Protein AF-G3B4Q5-F1 (afdb_monomer)

Solvent-accessible surface area (backbone atoms only — not comparable to full-atom values): 10500 Å² total; per-residue (Å²): 109,55,42,93,91,42,66,93,44,65,48,51,64,52,52,51,51,53,50,52,51,54,51,50,54,57,50,58,53,47,51,73,43,85,40,68,87,47,51,62,86,84,46,86,85,44,75,49,41,82,87,52,51,73,60,53,33,67,70,74,42,79,82,72,68,82,88,61,92,72,93,81,75,73,54,68,72,56,51,54,51,51,57,52,52,50,53,54,50,54,52,49,53,48,49,56,48,55,64,52,58,74,62,77,80,93,74,86,92,80,76,87,78,85,76,76,70,77,64,73,72,72,47,74,67,52,49,52,49,51,52,52,50,46,52,69,71,60,62,72,87,74,83,79,79,79,71,84,71,92,71,88,80,91,87,73,83,83,82,130

Sequence (160 aa):
MPSRNSINKPKDKMLRNSHASSIGKKRASRTRESTRSATSRYNEDALPRPSDSRSIAVYTGNVSNPTHLTTNTLSNKKAKKLARNQKYVEKRLQKDLDDQMQTDEPKPINSLIKLKTKVKGENSTEKIRKALWGVVNGNDLSMFKVSPQANGTTVGVQSF

Radius of gyration: 35.98 Å; Cα contacts (8 Å, |Δi|>4): 51; chains: 1; bounding box: 87×38×104 Å

Foldseek 3Di:
DQDPVGNVDPVVVVVVVVVVVVVVVVVVVVLVDLDQVNDDQPDPPRQVHPPDDLQVSCQPPDPPDPPDDDPRDHDPVNNVVVVVVVVVVVVVVVVVVVVVVVPDDDDDPPDDDPPPPPPVPQDPVNVVVVVVVCVVVVPPDDDDPPPPPPDDDDDDDDDD

Mean predicted aligned error: 17.82 Å

InterPro domains:
  IPR022784 Ribosome biogenesis protein Alb1 [PF09135] (1-99)

Structure (mmCIF, N/CA/C/O backbone):
data_AF-G3B4Q5-F1
#
_entry.id   AF-G3B4Q5-F1
#
loop_
_atom_site.group_PDB
_atom_site.id
_atom_site.type_symbol
_atom_site.label_atom_id
_atom_site.label_alt_id
_atom_site.label_comp_id
_atom_site.label_asym_id
_atom_site.label_entity_id
_atom_site.label_seq_id
_atom_site.pdbx_PDB_ins_code
_atom_site.Cartn_x
_atom_site.Cartn_y
_atom_site.Cartn_z
_atom_site.occupancy
_atom_site.B_iso_or_equiv
_atom_site.auth_seq_id
_atom_site.auth_comp_id
_atom_site.auth_asym_id
_atom_site.auth_atom_id
_atom_site.pdbx_PDB_model_num
ATOM 1 N N . MET A 1 1 ? 33.077 12.579 -23.436 1.00 69.19 1 MET A N 1
ATOM 2 C CA . MET A 1 1 ? 33.903 12.647 -24.656 1.00 69.19 1 MET A CA 1
ATOM 3 C C . MET A 1 1 ? 34.700 11.349 -24.774 1.00 69.19 1 MET A C 1
ATOM 5 O O . MET A 1 1 ? 34.768 10.618 -23.784 1.00 69.19 1 MET A O 1
ATOM 9 N N . PRO A 1 2 ? 35.282 11.011 -25.938 1.00 75.69 2 PRO A N 1
ATOM 10 C CA . PRO A 1 2 ? 36.272 9.937 -26.017 1.00 75.69 2 PRO A CA 1
ATOM 11 C C . PRO A 1 2 ? 37.387 10.170 -24.988 1.00 75.69 2 PRO A C 1
ATOM 13 O O . PRO A 1 2 ? 37.727 11.314 -24.685 1.00 75.69 2 PRO A O 1
ATOM 16 N N . SER A 1 3 ? 37.905 9.105 -24.381 1.00 84.56 3 SER A N 1
ATOM 17 C CA . SER A 1 3 ? 38.979 9.249 -23.395 1.00 84.56 3 SER A CA 1
ATOM 18 C C . SER A 1 3 ? 40.296 9.590 -24.089 1.00 84.56 3 SER A C 1
ATOM 20 O O . SER A 1 3 ? 40.560 9.122 -25.195 1.00 84.56 3 SER A O 1
ATOM 22 N N . ARG A 1 4 ? 41.1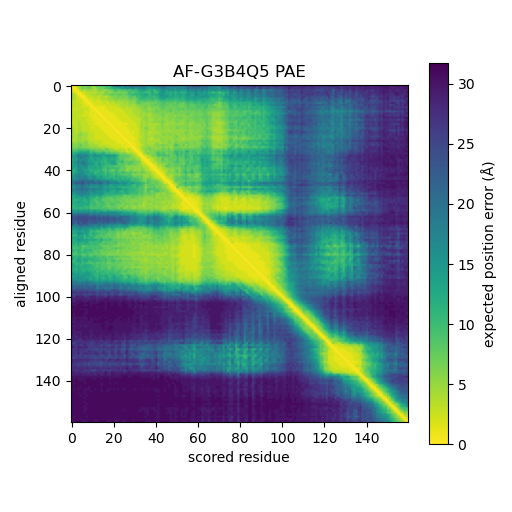58 10.348 -23.398 1.00 87.12 4 ARG A N 1
ATOM 23 C CA . ARG A 1 4 ? 42.473 10.768 -23.912 1.00 87.12 4 ARG A CA 1
ATOM 24 C C . ARG A 1 4 ? 43.348 9.592 -24.367 1.00 87.12 4 ARG A C 1
ATOM 26 O O . ARG A 1 4 ? 44.044 9.703 -25.362 1.00 87.12 4 ARG A O 1
ATOM 33 N N . ASN A 1 5 ? 43.265 8.461 -23.661 1.00 90.88 5 ASN A N 1
ATOM 34 C CA . ASN A 1 5 ? 44.091 7.277 -23.923 1.00 90.88 5 ASN A CA 1
ATOM 35 C C . ASN A 1 5 ? 43.479 6.313 -24.959 1.00 90.88 5 ASN A C 1
ATOM 37 O O . ASN A 1 5 ? 44.151 5.391 -25.402 1.00 90.88 5 ASN A O 1
ATOM 41 N N . SER A 1 6 ? 42.203 6.474 -25.325 1.00 86.12 6 SER A N 1
ATOM 42 C CA . SER A 1 6 ? 41.545 5.607 -26.311 1.00 86.12 6 SER A CA 1
ATOM 43 C C . SER A 1 6 ? 40.505 6.400 -27.100 1.00 86.12 6 SER A C 1
ATOM 45 O O . SER A 1 6 ? 39.298 6.269 -26.886 1.00 86.12 6 SER A O 1
ATOM 47 N N . ILE A 1 7 ? 41.004 7.237 -28.008 1.00 86.31 7 ILE A N 1
ATOM 48 C CA . ILE A 1 7 ? 40.218 8.192 -28.802 1.00 86.31 7 ILE A CA 1
ATOM 49 C C . ILE A 1 7 ? 39.244 7.467 -29.749 1.00 86.31 7 ILE A C 1
ATOM 51 O O . ILE A 1 7 ? 38.110 7.907 -29.922 1.00 86.31 7 ILE A O 1
ATOM 55 N N . ASN A 1 8 ? 39.632 6.295 -30.262 1.00 89.50 8 ASN A N 1
ATOM 56 C CA . ASN A 1 8 ? 38.805 5.489 -31.170 1.00 89.50 8 ASN A CA 1
ATOM 57 C C . ASN A 1 8 ? 37.711 4.674 -30.451 1.00 89.50 8 ASN A C 1
ATOM 59 O O . ASN A 1 8 ? 36.899 4.022 -31.107 1.00 89.50 8 ASN A O 1
ATOM 63 N N . LYS A 1 9 ? 37.657 4.692 -29.107 1.00 88.56 9 LYS A N 1
ATOM 64 C CA . LYS A 1 9 ? 36.642 3.970 -28.325 1.00 88.56 9 LYS A CA 1
ATOM 65 C C . LYS A 1 9 ? 35.575 4.937 -27.788 1.00 88.56 9 LYS A C 1
ATOM 67 O O . LYS A 1 9 ? 35.888 5.810 -26.973 1.00 88.56 9 LYS A O 1
ATOM 72 N N . PRO A 1 10 ? 34.288 4.769 -28.147 1.00 89.94 10 PRO A N 1
ATOM 73 C CA . PRO A 1 10 ? 33.230 5.692 -27.742 1.00 89.94 10 PRO A CA 1
ATOM 74 C C . PRO A 1 10 ? 32.785 5.466 -26.283 1.00 89.94 10 PRO A C 1
ATOM 76 O O . PRO A 1 10 ? 31.752 4.853 -26.015 1.00 89.94 10 PRO A O 1
ATOM 79 N N . LYS A 1 11 ? 33.548 6.003 -25.323 1.00 90.06 11 LYS A N 1
ATOM 80 C CA . LYS A 1 11 ? 33.319 5.838 -23.873 1.00 90.06 11 LYS A CA 1
ATOM 81 C C . LYS A 1 11 ? 31.909 6.249 -23.428 1.00 90.06 11 LYS A C 1
ATOM 83 O O . LYS A 1 11 ? 31.179 5.431 -22.875 1.00 90.06 11 LYS A O 1
ATOM 88 N N . ASP A 1 12 ? 31.499 7.488 -23.691 1.00 91.19 12 ASP A N 1
ATOM 89 C CA . ASP A 1 12 ? 30.221 8.013 -23.183 1.00 91.19 12 ASP A CA 1
ATOM 90 C C . ASP A 1 12 ? 29.002 7.291 -23.751 1.00 91.19 12 ASP A C 1
ATOM 92 O O . ASP A 1 12 ? 28.054 7.024 -23.016 1.00 91.19 12 ASP A O 1
ATOM 96 N N . LYS A 1 13 ? 29.015 6.963 -25.050 1.00 91.88 13 LYS A N 1
ATOM 97 C CA . LYS A 1 13 ? 27.901 6.248 -25.688 1.00 91.88 13 LYS A CA 1
ATOM 98 C C . LYS A 1 13 ? 27.737 4.859 -25.071 1.00 91.88 13 LYS A C 1
ATOM 100 O O . LYS A 1 13 ? 26.622 4.477 -24.728 1.00 91.88 13 LYS A O 1
ATOM 105 N N . MET A 1 14 ? 28.844 4.146 -24.851 1.00 92.88 14 MET A N 1
ATOM 106 C CA . MET A 1 14 ? 28.829 2.838 -24.191 1.00 92.88 14 MET A CA 1
ATOM 107 C C . MET A 1 14 ? 28.327 2.924 -22.745 1.00 92.88 14 MET A C 1
ATOM 109 O O . MET A 1 14 ? 27.476 2.131 -22.344 1.00 92.88 14 MET A O 1
ATOM 113 N N . LEU A 1 15 ? 28.804 3.904 -21.970 1.00 94.44 15 LEU A N 1
ATOM 114 C CA . LEU A 1 15 ? 28.378 4.092 -20.581 1.00 94.44 15 LEU A CA 1
ATOM 115 C C . LEU A 1 15 ? 26.895 4.455 -20.483 1.00 94.44 15 LEU A C 1
ATOM 117 O O . LEU A 1 15 ? 26.172 3.861 -19.686 1.00 94.44 15 LEU A O 1
ATOM 121 N N . ARG A 1 16 ? 26.419 5.377 -21.326 1.00 95.00 16 ARG A N 1
ATOM 122 C CA . ARG A 1 16 ? 25.002 5.761 -21.379 1.00 95.00 16 ARG A CA 1
ATOM 123 C C . ARG A 1 16 ? 24.118 4.584 -21.774 1.00 95.00 16 ARG A C 1
ATOM 125 O O . ARG A 1 16 ? 23.093 4.376 -21.133 1.00 95.00 16 ARG A O 1
ATOM 132 N N . ASN A 1 17 ? 24.529 3.789 -22.762 1.00 96.31 17 ASN A N 1
ATOM 133 C CA . ASN A 1 17 ? 23.782 2.604 -23.178 1.00 96.31 17 ASN A CA 1
ATOM 134 C C . ASN A 1 17 ? 23.704 1.548 -22.061 1.00 96.31 17 ASN A C 1
ATOM 136 O O . ASN A 1 17 ? 22.629 1.029 -21.760 1.00 96.31 17 ASN A O 1
ATOM 140 N N . SER A 1 18 ? 24.828 1.271 -21.394 1.00 96.75 18 SER A N 1
ATOM 141 C CA . SER A 1 18 ? 24.878 0.345 -20.255 1.00 96.75 18 SER A CA 1
ATOM 142 C C . SER A 1 18 ? 23.993 0.821 -19.098 1.00 96.75 18 SER A C 1
ATOM 144 O O . SER A 1 18 ? 23.183 0.060 -18.562 1.00 96.75 18 SER A O 1
ATOM 146 N N . HIS A 1 19 ? 24.068 2.111 -18.762 1.00 97.56 19 HIS A N 1
ATOM 147 C CA . HIS A 1 19 ? 23.251 2.715 -17.715 1.00 97.56 19 HIS A CA 1
ATOM 148 C C . HIS A 1 19 ? 21.753 2.666 -18.048 1.00 97.56 19 HIS A C 1
ATOM 150 O O . HIS A 1 19 ? 20.949 2.239 -17.217 1.00 97.56 19 HIS A O 1
ATOM 156 N N . ALA A 1 20 ? 21.374 3.026 -19.277 1.00 97.50 20 ALA A N 1
ATOM 157 C CA . ALA A 1 20 ? 19.995 2.945 -19.751 1.00 97.50 20 ALA A CA 1
ATOM 158 C C . ALA A 1 20 ? 19.464 1.504 -19.706 1.00 97.50 20 ALA A C 1
ATOM 160 O O . ALA A 1 20 ? 18.368 1.271 -19.198 1.00 97.50 20 ALA A O 1
ATOM 161 N N . SER A 1 21 ? 20.270 0.531 -20.139 1.00 97.12 21 SER A N 1
ATOM 162 C CA . SER A 1 21 ? 19.927 -0.895 -20.095 1.00 97.12 21 SER A CA 1
ATOM 163 C C . SER A 1 21 ? 19.733 -1.400 -18.662 1.00 97.12 21 SER A C 1
ATOM 165 O O . SER A 1 21 ? 18.767 -2.107 -18.374 1.00 97.12 21 SER A O 1
ATOM 167 N N . SER A 1 22 ? 20.613 -1.009 -17.734 1.00 97.12 22 SER A N 1
ATOM 168 C CA . SER A 1 22 ? 20.503 -1.357 -16.311 1.00 97.12 22 SER A CA 1
ATOM 169 C C . SER A 1 22 ? 19.229 -0.784 -15.683 1.00 97.12 22 SER A C 1
ATOM 171 O O . SER A 1 22 ? 18.487 -1.500 -15.008 1.00 97.12 22 SER A O 1
ATOM 173 N N . ILE A 1 23 ? 18.914 0.485 -15.958 1.00 95.19 23 ILE A N 1
ATOM 174 C CA . ILE A 1 23 ? 17.672 1.114 -15.494 1.00 95.19 23 ILE A CA 1
ATOM 175 C C . ILE A 1 23 ? 16.446 0.436 -16.113 1.00 95.19 23 ILE A C 1
ATOM 177 O O . ILE A 1 23 ? 15.478 0.185 -15.398 1.00 95.19 23 ILE A O 1
ATOM 181 N N . GLY A 1 24 ? 16.484 0.108 -17.406 1.00 94.31 24 GLY A N 1
ATOM 182 C CA . GLY A 1 24 ? 15.408 -0.603 -18.097 1.00 94.31 24 GLY A CA 1
ATOM 183 C C . GLY A 1 24 ? 15.084 -1.941 -17.434 1.00 94.31 24 GLY A C 1
ATOM 184 O O . GLY A 1 24 ? 13.928 -2.192 -17.097 1.00 94.31 24 GLY A O 1
ATOM 185 N N . LYS A 1 25 ? 16.107 -2.748 -17.125 1.00 93.88 25 LYS A N 1
ATOM 186 C CA . LYS A 1 25 ? 15.946 -4.020 -16.398 1.00 93.88 25 LYS A CA 1
ATOM 187 C C . LYS A 1 25 ? 15.335 -3.822 -15.007 1.00 93.88 25 LYS A C 1
ATOM 189 O O . LYS A 1 25 ? 14.410 -4.541 -14.648 1.00 93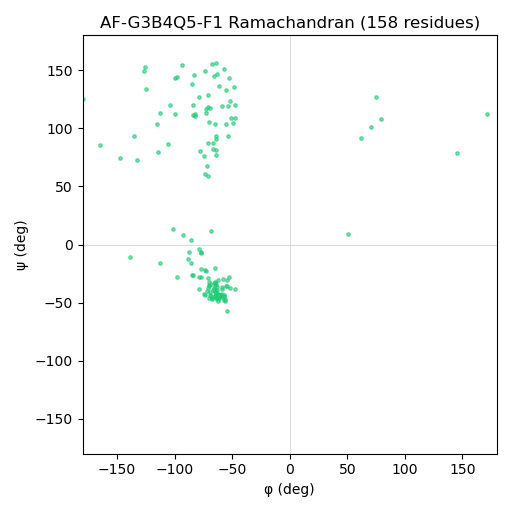.88 25 LYS A O 1
ATOM 194 N N . LYS A 1 26 ? 15.788 -2.811 -14.253 1.00 90.94 26 LYS A N 1
ATOM 195 C CA . LYS A 1 26 ? 15.225 -2.471 -12.929 1.00 90.94 26 LYS A CA 1
ATOM 196 C C . LYS A 1 26 ? 13.771 -1.994 -13.000 1.00 90.94 26 LYS A C 1
ATOM 198 O O . LYS A 1 26 ? 13.013 -2.209 -12.060 1.00 90.94 26 LYS A O 1
ATOM 203 N N . ARG A 1 27 ? 13.371 -1.306 -14.074 1.00 87.75 27 ARG A N 1
ATOM 204 C CA . ARG A 1 27 ? 11.967 -0.918 -14.292 1.00 87.75 27 ARG A CA 1
ATOM 205 C C . ARG A 1 27 ? 11.114 -2.141 -14.614 1.00 87.75 27 ARG A C 1
ATOM 207 O O . ARG A 1 27 ? 10.079 -2.315 -13.988 1.00 87.75 27 ARG A O 1
ATOM 214 N N . ALA A 1 28 ? 11.590 -3.009 -15.505 1.00 88.38 28 ALA A N 1
ATOM 215 C CA . ALA A 1 28 ? 10.891 -4.233 -15.887 1.00 88.38 28 ALA A CA 1
ATOM 216 C C . ALA A 1 28 ? 10.735 -5.236 -14.726 1.00 88.38 28 ALA A C 1
ATOM 218 O O . ALA A 1 28 ? 9.728 -5.935 -14.647 1.00 88.38 28 ALA A O 1
ATOM 219 N N . SER A 1 29 ? 11.701 -5.317 -13.804 1.00 86.56 29 SER A N 1
ATOM 220 C CA . SER A 1 29 ? 11.547 -6.137 -12.594 1.00 86.56 29 SER A CA 1
ATOM 221 C C . SER A 1 29 ? 10.502 -5.545 -11.647 1.00 86.56 29 SER A C 1
ATOM 223 O O . SER A 1 29 ? 9.629 -6.263 -11.174 1.00 86.56 29 SER A O 1
ATOM 225 N N . ARG A 1 30 ? 10.519 -4.221 -11.445 1.00 81.06 30 ARG A N 1
ATOM 226 C CA . ARG A 1 30 ? 9.537 -3.517 -10.606 1.00 81.06 30 ARG A CA 1
ATOM 227 C C . ARG A 1 30 ? 8.107 -3.623 -11.114 1.00 81.06 30 ARG A C 1
ATOM 229 O O . ARG A 1 30 ? 7.204 -3.600 -10.296 1.00 81.06 30 ARG A O 1
ATOM 236 N N . THR A 1 31 ? 7.894 -3.727 -12.424 1.00 77.38 31 THR A N 1
ATOM 237 C CA . THR A 1 31 ? 6.551 -3.936 -12.991 1.00 77.38 31 THR A CA 1
ATOM 238 C C . THR A 1 31 ? 6.016 -5.348 -12.761 1.00 77.38 31 THR A C 1
ATOM 240 O O . THR A 1 31 ? 4.809 -5.541 -12.804 1.00 77.38 31 THR A O 1
ATOM 243 N N . ARG A 1 32 ? 6.891 -6.340 -12.538 1.00 74.88 32 ARG A N 1
ATOM 244 C CA . ARG A 1 32 ? 6.482 -7.716 -12.198 1.00 74.88 32 ARG A CA 1
ATOM 245 C C . ARG A 1 32 ? 6.077 -7.846 -10.733 1.00 74.88 32 ARG A C 1
ATOM 247 O O . ARG A 1 32 ? 5.265 -8.696 -10.393 1.00 74.88 32 ARG A O 1
ATOM 254 N N . GLU A 1 33 ? 6.643 -7.010 -9.872 1.00 70.62 33 GLU A N 1
ATOM 255 C CA . GLU A 1 33 ? 6.220 -6.892 -8.483 1.00 70.62 33 GLU A CA 1
ATOM 256 C C . GLU A 1 33 ? 4.946 -6.041 -8.419 1.00 70.62 33 GLU A C 1
ATOM 258 O O . GLU A 1 33 ? 4.920 -4.918 -8.921 1.00 70.62 33 GLU A O 1
ATOM 263 N N . SER A 1 34 ? 3.888 -6.550 -7.780 1.00 65.56 34 SER A N 1
ATOM 264 C CA . SER A 1 34 ? 2.625 -5.822 -7.580 1.00 65.56 34 SER A CA 1
ATOM 265 C C . SER A 1 34 ? 2.794 -4.702 -6.545 1.00 65.56 34 SER A C 1
ATOM 267 O O . SER A 1 34 ? 2.287 -4.757 -5.426 1.00 65.56 34 SER A O 1
ATOM 269 N N . THR A 1 35 ? 3.570 -3.682 -6.895 1.00 67.75 35 THR A N 1
ATOM 270 C CA . THR A 1 35 ? 3.736 -2.456 -6.116 1.00 67.75 35 THR A CA 1
ATOM 271 C C . THR A 1 35 ? 2.753 -1.397 -6.605 1.00 67.75 35 THR A C 1
ATOM 273 O O . THR A 1 35 ? 2.382 -1.372 -7.774 1.00 67.75 35 THR A O 1
ATOM 276 N N . ARG A 1 36 ? 2.371 -0.445 -5.743 1.00 64.44 36 ARG A N 1
ATOM 277 C CA . ARG A 1 36 ? 1.431 0.645 -6.092 1.00 64.44 36 ARG A CA 1
ATOM 278 C C . ARG A 1 36 ? 1.825 1.434 -7.353 1.00 64.44 36 ARG A C 1
ATOM 280 O O . ARG A 1 36 ? 0.973 2.015 -8.007 1.00 64.44 36 ARG A O 1
ATOM 287 N N . SER A 1 37 ? 3.121 1.503 -7.660 1.00 67.38 37 SER A N 1
ATOM 288 C CA . SER A 1 37 ? 3.660 2.173 -8.851 1.00 67.38 37 SER A CA 1
ATOM 289 C C . SER A 1 37 ? 3.689 1.300 -10.105 1.00 67.38 37 SER A C 1
ATOM 291 O O . SER A 1 37 ? 3.896 1.826 -11.194 1.00 67.38 37 SER A O 1
ATOM 293 N N . ALA A 1 38 ? 3.559 -0.017 -9.950 1.00 70.81 38 ALA A N 1
ATOM 294 C CA . ALA A 1 38 ? 3.531 -0.971 -11.051 1.00 70.81 38 ALA A CA 1
ATOM 295 C C . ALA A 1 38 ? 2.126 -1.129 -11.640 1.00 70.81 38 ALA A C 1
ATOM 297 O O . ALA A 1 38 ? 1.995 -1.458 -12.817 1.00 70.81 38 ALA A O 1
ATOM 298 N N . THR A 1 39 ? 1.089 -0.871 -10.843 1.00 72.69 39 THR A N 1
ATOM 299 C CA . THR A 1 39 ? -0.299 -1.080 -11.254 1.00 72.69 39 THR A CA 1
ATOM 300 C C . THR A 1 39 ? -0.966 0.210 -11.740 1.00 72.69 39 THR A C 1
ATOM 302 O O . THR A 1 39 ? -0.698 1.303 -11.240 1.00 72.69 39 THR A O 1
ATOM 305 N N . SER A 1 40 ? -1.842 0.099 -12.745 1.00 75.81 40 SER A N 1
ATOM 306 C CA . SER A 1 40 ? -2.574 1.243 -13.303 1.00 75.81 40 SER A CA 1
ATOM 307 C C . SER A 1 40 ? -3.513 1.884 -12.280 1.00 75.81 40 SER A C 1
ATOM 309 O O . SER A 1 40 ? -4.018 1.202 -11.390 1.00 75.81 40 SER A O 1
ATOM 311 N N . ARG A 1 41 ? -3.847 3.166 -12.480 1.00 71.88 41 ARG A N 1
ATOM 312 C CA . ARG A 1 41 ? -4.759 3.920 -11.600 1.00 71.88 41 ARG A CA 1
ATOM 313 C C . ARG A 1 41 ? -6.128 3.245 -11.392 1.00 71.88 41 ARG A C 1
ATOM 315 O O . ARG A 1 41 ? -6.703 3.415 -10.326 1.00 71.88 41 ARG A O 1
ATOM 322 N N . TYR A 1 42 ? -6.617 2.506 -12.387 1.00 74.19 42 TYR A N 1
ATOM 323 C CA . TYR A 1 42 ? -7.949 1.884 -12.402 1.00 74.19 42 TYR A CA 1
ATOM 324 C C . TYR A 1 42 ? -7.941 0.388 -12.069 1.00 74.19 42 TYR A C 1
ATOM 326 O O . TYR A 1 42 ? -8.908 -0.310 -12.345 1.00 74.19 42 TYR A O 1
ATOM 334 N N . ASN A 1 43 ? -6.836 -0.137 -11.540 1.00 73.69 43 ASN A N 1
ATOM 335 C CA . ASN A 1 43 ? -6.795 -1.540 -11.156 1.00 73.69 43 ASN A CA 1
ATOM 336 C C . ASN A 1 43 ? -7.422 -1.706 -9.763 1.00 73.69 43 ASN A C 1
ATOM 338 O O . ASN A 1 43 ? -6.854 -1.252 -8.768 1.00 73.69 43 ASN A O 1
ATOM 342 N N . GLU A 1 44 ? -8.593 -2.340 -9.721 1.00 69.25 44 GLU A N 1
ATOM 343 C CA . GLU A 1 44 ? -9.380 -2.574 -8.502 1.00 69.25 44 GLU A CA 1
ATOM 344 C C . GLU A 1 44 ? -8.788 -3.656 -7.585 1.00 69.25 44 GLU A C 1
ATOM 346 O O . GLU A 1 44 ? -9.039 -3.633 -6.373 1.00 69.25 44 GLU A O 1
ATOM 351 N N . ASP A 1 45 ? -7.963 -4.544 -8.152 1.00 69.88 45 ASP A N 1
ATOM 352 C CA . ASP A 1 45 ? -7.306 -5.669 -7.473 1.00 69.88 45 ASP A CA 1
ATOM 353 C C . ASP A 1 45 ? -5.961 -5.267 -6.838 1.00 69.88 45 ASP A C 1
ATOM 355 O O . ASP A 1 45 ? -5.329 -6.043 -6.116 1.00 69.88 45 ASP A O 1
ATOM 359 N N . ALA A 1 46 ? -5.498 -4.037 -7.084 1.00 65.62 46 ALA A N 1
ATOM 360 C CA . ALA A 1 46 ? -4.253 -3.528 -6.530 1.00 65.62 46 ALA A CA 1
ATOM 361 C C . ALA A 1 46 ? -4.395 -3.225 -5.028 1.00 65.62 46 ALA A C 1
ATOM 363 O O . ALA A 1 46 ? -5.065 -2.276 -4.625 1.00 65.62 46 ALA A O 1
ATOM 364 N N . LEU A 1 47 ? -3.691 -3.984 -4.187 1.00 64.44 47 LEU A N 1
ATOM 365 C CA . LEU A 1 47 ? -3.495 -3.686 -2.766 1.00 64.44 47 LEU A CA 1
ATOM 366 C C . LEU A 1 47 ? -2.107 -3.041 -2.581 1.00 64.44 47 LEU A C 1
ATOM 368 O O . LEU A 1 47 ? -1.107 -3.740 -2.751 1.00 64.44 47 LEU A O 1
ATOM 372 N N . PRO A 1 48 ? -1.963 -1.749 -2.216 1.00 67.12 48 PRO A N 1
ATOM 373 C CA . PRO A 1 48 ? -2.977 -0.733 -1.915 1.00 67.12 48 PRO A CA 1
ATOM 374 C C . PRO A 1 48 ? -3.548 -0.036 -3.156 1.00 67.12 48 PRO A C 1
ATOM 376 O O . PRO A 1 48 ? -2.800 0.283 -4.088 1.00 67.12 48 PRO A O 1
ATOM 379 N N . ARG A 1 49 ? -4.838 0.325 -3.108 1.00 68.75 49 ARG A N 1
ATOM 380 C CA . ARG A 1 49 ? -5.458 1.118 -4.173 1.00 68.75 49 ARG A CA 1
ATOM 381 C C . ARG A 1 49 ? -4.793 2.495 -4.268 1.00 68.75 49 ARG A C 1
ATOM 383 O O . ARG A 1 49 ? -4.388 3.061 -3.246 1.00 68.75 49 ARG A O 1
ATOM 390 N N . PRO A 1 50 ? -4.678 3.084 -5.470 1.00 63.41 50 PRO A N 1
ATOM 391 C CA . PRO A 1 50 ? -4.047 4.391 -5.653 1.00 63.41 50 PRO A CA 1
ATOM 392 C C . PRO A 1 50 ? -4.699 5.521 -4.841 1.00 63.41 50 PRO A C 1
ATOM 394 O O . PRO A 1 50 ? -3.996 6.459 -4.458 1.00 63.41 50 PRO A O 1
ATOM 397 N N . SER A 1 51 ? -6.005 5.415 -4.569 1.00 70.94 51 SER A N 1
ATOM 398 C CA . SER A 1 51 ? -6.815 6.347 -3.772 1.00 70.94 51 SER A CA 1
ATOM 399 C C . SER A 1 51 ? -6.622 6.222 -2.262 1.00 70.94 51 SER A C 1
ATOM 401 O O . SER A 1 51 ? -6.946 7.151 -1.520 1.00 70.94 51 SER A O 1
ATOM 403 N N . ASP A 1 52 ? -6.121 5.085 -1.784 1.00 75.44 52 ASP A N 1
ATOM 404 C CA . ASP A 1 52 ? -6.195 4.766 -0.367 1.00 75.44 52 ASP A CA 1
ATOM 405 C C . ASP A 1 52 ? -5.046 5.389 0.414 1.00 75.44 52 ASP A C 1
ATOM 407 O O . ASP A 1 52 ? -3.870 5.352 0.034 1.00 75.44 52 ASP A O 1
ATOM 411 N N . SER A 1 53 ? -5.379 5.927 1.588 1.00 84.38 53 SER A N 1
ATOM 412 C CA . SER A 1 53 ? -4.343 6.316 2.539 1.00 84.38 53 SER A CA 1
ATOM 413 C C . SER A 1 53 ? -3.599 5.073 3.036 1.00 84.38 53 SER A C 1
ATOM 415 O O . SER A 1 53 ? -4.208 4.035 3.301 1.00 84.38 53 SER A O 1
ATOM 417 N N . ARG A 1 54 ? -2.291 5.208 3.284 1.00 83.31 54 ARG A N 1
ATOM 418 C CA . ARG A 1 54 ? -1.434 4.149 3.858 1.00 83.31 54 ARG A CA 1
ATOM 419 C C . ARG A 1 54 ? -2.068 3.478 5.084 1.00 83.31 54 ARG A C 1
ATOM 421 O O . ARG A 1 54 ? -1.988 2.268 5.233 1.00 83.31 54 ARG A O 1
ATOM 428 N N . SER A 1 55 ? -2.743 4.252 5.940 1.00 87.31 55 SER A N 1
ATOM 429 C CA . SER A 1 55 ? -3.411 3.714 7.133 1.00 87.31 55 SER A CA 1
ATOM 430 C C . SER A 1 55 ? -4.651 2.868 6.837 1.00 87.31 55 SER A C 1
ATOM 432 O O . SER A 1 55 ? -4.907 1.912 7.559 1.00 87.31 55 SER A O 1
ATOM 434 N N . ILE A 1 56 ? -5.416 3.211 5.798 1.00 87.12 56 ILE A N 1
ATOM 435 C CA . ILE A 1 56 ? -6.599 2.444 5.385 1.00 87.12 56 ILE A CA 1
ATOM 436 C C . ILE A 1 56 ? -6.148 1.164 4.692 1.00 87.12 56 ILE A C 1
ATOM 438 O O . ILE A 1 56 ? -6.650 0.097 5.026 1.00 87.12 56 ILE A O 1
ATOM 442 N N . ALA A 1 57 ? -5.137 1.254 3.829 1.00 83.75 57 ALA A N 1
ATOM 443 C CA . ALA A 1 57 ? -4.543 0.098 3.173 1.00 83.75 57 ALA A CA 1
ATOM 444 C C . ALA A 1 57 ? -4.016 -0.949 4.166 1.00 83.75 57 ALA A C 1
ATOM 446 O O . ALA A 1 57 ? -4.263 -2.132 3.991 1.00 83.75 57 ALA A O 1
ATOM 447 N N . VAL A 1 58 ? -3.335 -0.529 5.240 1.00 86.88 58 VAL A N 1
ATOM 448 C CA . VAL A 1 58 ? -2.862 -1.459 6.286 1.00 86.88 58 VAL A CA 1
ATOM 449 C C . VAL A 1 58 ? -4.017 -2.020 7.126 1.00 86.88 58 VAL A C 1
ATOM 451 O O . VAL A 1 58 ? -3.908 -3.119 7.653 1.00 86.88 58 VAL A O 1
ATOM 454 N N . TYR A 1 59 ? -5.111 -1.270 7.285 1.00 88.19 59 TYR A N 1
ATOM 455 C CA . TYR A 1 59 ? -6.270 -1.707 8.068 1.00 88.19 59 TYR A CA 1
ATOM 456 C C . TYR A 1 59 ? -7.175 -2.694 7.316 1.00 88.19 59 TYR A C 1
ATOM 458 O O . TYR A 1 59 ? -7.720 -3.604 7.930 1.00 88.19 59 TYR A O 1
ATOM 466 N N . THR A 1 60 ? -7.353 -2.482 6.012 1.00 85.19 60 THR A N 1
ATOM 467 C CA . THR A 1 60 ? -8.261 -3.251 5.141 1.00 85.19 60 THR A CA 1
ATOM 468 C C . THR A 1 60 ? -7.550 -4.346 4.357 1.00 85.19 60 THR A C 1
ATOM 470 O O . THR A 1 60 ? -8.175 -5.342 4.006 1.00 85.19 60 THR A O 1
ATOM 473 N N . GLY A 1 61 ? -6.260 -4.165 4.072 1.00 74.94 61 GLY A N 1
ATOM 474 C CA . GLY A 1 61 ? -5.474 -5.124 3.315 1.00 74.94 61 GLY A CA 1
ATOM 475 C C . GLY A 1 61 ? -5.258 -6.422 4.081 1.00 74.94 61 GLY A C 1
ATOM 476 O O . GLY A 1 61 ? -5.272 -6.454 5.314 1.00 74.94 61 GLY A O 1
ATOM 477 N N . ASN A 1 62 ? -5.019 -7.499 3.331 1.00 66.25 62 ASN A N 1
ATOM 478 C CA . ASN A 1 62 ? -4.649 -8.781 3.914 1.00 66.25 62 ASN A CA 1
ATOM 479 C C . ASN A 1 62 ? -3.423 -8.589 4.806 1.00 66.25 62 ASN A C 1
ATOM 481 O O . ASN A 1 62 ? -2.450 -7.944 4.406 1.00 66.25 62 ASN A O 1
ATOM 485 N N . VAL A 1 63 ? -3.485 -9.147 6.017 1.00 59.91 63 VAL A N 1
ATOM 486 C CA . VAL A 1 63 ? -2.366 -9.156 6.959 1.00 59.91 63 VAL A CA 1
ATOM 487 C C . VAL A 1 63 ? -1.197 -9.797 6.223 1.00 59.91 63 VAL A C 1
ATOM 489 O O . VAL A 1 63 ? -1.215 -10.999 5.970 1.00 59.91 63 VAL A O 1
ATOM 492 N N . SER A 1 64 ? -0.24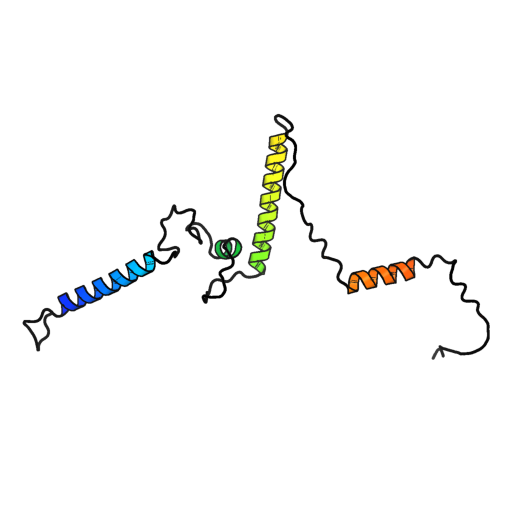2 -8.975 5.779 1.00 57.22 64 SER A N 1
ATOM 493 C CA . SER A 1 64 ? 0.925 -9.459 5.052 1.00 57.22 64 SER A CA 1
ATOM 494 C C . SER A 1 64 ? 1.537 -10.566 5.887 1.00 57.22 64 SER A C 1
ATOM 496 O O . SER A 1 64 ? 1.867 -10.334 7.054 1.00 57.22 64 SER A O 1
ATOM 498 N N . ASN A 1 65 ? 1.689 -11.753 5.299 1.00 57.12 65 ASN A N 1
ATOM 499 C CA . ASN A 1 65 ? 2.505 -12.788 5.909 1.00 57.12 65 ASN A CA 1
ATOM 500 C C . ASN A 1 65 ? 3.846 -12.144 6.310 1.00 57.12 65 ASN A C 1
ATOM 502 O O . ASN A 1 65 ? 4.392 -11.343 5.538 1.00 57.12 65 ASN A O 1
ATOM 506 N N . PRO A 1 66 ? 4.365 -12.428 7.515 1.00 59.94 66 PRO A N 1
ATOM 507 C CA . PRO A 1 66 ? 5.526 -11.738 8.081 1.00 59.94 66 PRO A CA 1
ATOM 508 C C . PRO A 1 66 ? 6.844 -12.043 7.346 1.00 59.94 66 PRO A C 1
ATOM 510 O O . PRO A 1 66 ? 7.915 -11.703 7.835 1.00 59.94 66 PRO A O 1
ATOM 513 N N . THR A 1 67 ? 6.792 -12.677 6.173 1.00 66.88 67 THR A N 1
ATOM 514 C CA . THR A 1 67 ? 7.956 -13.063 5.371 1.00 66.88 67 THR A CA 1
ATOM 515 C C . THR A 1 67 ? 8.751 -11.868 4.847 1.00 66.88 67 THR A C 1
ATOM 517 O O . THR A 1 67 ? 9.925 -12.024 4.522 1.00 66.88 67 THR A O 1
ATOM 520 N N . HIS A 1 68 ? 8.158 -10.670 4.791 1.00 72.00 68 HIS A N 1
ATOM 521 C CA . HIS A 1 68 ? 8.826 -9.457 4.321 1.00 72.00 68 HIS A CA 1
ATOM 522 C C . HIS A 1 68 ? 8.763 -8.325 5.349 1.00 72.00 68 HIS A C 1
ATOM 524 O O . HIS A 1 68 ? 7.708 -8.010 5.902 1.00 72.00 68 HIS A O 1
ATOM 530 N N . LEU A 1 69 ? 9.909 -7.677 5.576 1.00 79.62 69 LEU A N 1
ATOM 531 C CA . LEU A 1 69 ? 10.019 -6.526 6.466 1.00 79.62 69 LEU A CA 1
ATOM 532 C C . LEU A 1 69 ? 9.338 -5.305 5.834 1.00 79.62 69 LEU A C 1
ATOM 534 O O . LEU A 1 69 ? 9.648 -4.925 4.705 1.00 79.62 69 LEU A O 1
ATOM 538 N N . THR A 1 70 ? 8.444 -4.651 6.578 1.00 80.94 70 THR A N 1
ATOM 539 C CA . THR A 1 70 ? 7.790 -3.415 6.132 1.00 80.94 70 THR A CA 1
ATOM 540 C C . THR A 1 70 ? 7.946 -2.306 7.168 1.00 80.94 70 THR A C 1
ATOM 542 O O . THR A 1 70 ? 7.970 -2.555 8.370 1.00 80.94 70 THR A O 1
ATOM 545 N N . THR A 1 71 ? 7.997 -1.056 6.705 1.00 85.31 71 THR A N 1
ATOM 546 C CA . THR A 1 71 ? 7.885 0.142 7.560 1.00 85.31 71 THR A CA 1
ATOM 547 C C . THR A 1 71 ? 6.438 0.644 7.657 1.00 85.31 71 THR A C 1
ATOM 549 O O . THR A 1 71 ? 6.168 1.750 8.130 1.00 85.31 71 THR A O 1
ATOM 552 N N . ASN A 1 72 ? 5.476 -0.115 7.123 1.00 84.12 72 ASN A N 1
ATOM 553 C CA . ASN A 1 72 ? 4.058 0.218 7.153 1.00 84.12 72 ASN A CA 1
ATOM 554 C C . ASN A 1 72 ? 3.471 -0.253 8.484 1.00 84.12 72 ASN A C 1
ATOM 556 O O . ASN A 1 72 ? 3.339 -1.450 8.707 1.00 84.12 72 ASN A O 1
ATOM 560 N N . THR A 1 73 ? 3.086 0.677 9.355 1.00 87.56 73 THR A N 1
ATOM 561 C CA . THR A 1 73 ? 2.453 0.339 10.635 1.00 87.56 73 THR A CA 1
ATOM 562 C C . THR A 1 73 ? 1.117 1.052 10.794 1.00 87.56 73 THR A C 1
ATOM 564 O O . THR A 1 73 ? 0.888 2.136 10.248 1.00 87.56 73 THR A O 1
ATOM 567 N N . LEU A 1 74 ? 0.219 0.437 11.565 1.00 89.75 74 LEU A N 1
ATOM 568 C CA . LEU A 1 74 ? -1.037 1.044 11.982 1.00 89.75 74 LEU A CA 1
ATOM 569 C C . LEU A 1 74 ? -1.007 1.275 13.493 1.00 89.75 74 LEU A C 1
ATOM 571 O O . LEU A 1 74 ? -1.031 0.336 14.284 1.00 89.75 74 LEU A O 1
ATOM 575 N N . SER A 1 75 ? -0.990 2.544 13.908 1.00 92.50 75 SER A N 1
ATOM 576 C CA . SER A 1 75 ? -1.108 2.886 15.328 1.00 92.50 75 SER A CA 1
ATOM 577 C C . SER A 1 75 ? -2.450 2.407 15.884 1.00 92.50 75 SER A C 1
ATOM 579 O O . SER A 1 75 ? -3.500 2.664 15.290 1.00 92.50 75 SER A O 1
ATOM 581 N N . ASN A 1 76 ? -2.438 1.811 17.079 1.00 93.12 76 ASN A N 1
ATOM 582 C CA . ASN A 1 76 ? -3.647 1.349 17.769 1.00 93.12 76 ASN A CA 1
ATOM 583 C C . ASN A 1 76 ? -4.694 2.476 17.928 1.00 93.12 76 ASN A C 1
ATOM 585 O O . ASN A 1 76 ? -5.894 2.268 17.750 1.00 93.12 76 ASN A O 1
ATOM 589 N N . LYS A 1 77 ? -4.247 3.723 18.146 1.00 95.81 77 LYS A N 1
ATOM 590 C CA . LYS A 1 77 ? -5.129 4.905 18.177 1.00 95.81 77 LYS A CA 1
ATOM 591 C C . LYS A 1 77 ? -5.888 5.081 16.860 1.00 95.81 77 LYS A C 1
ATOM 593 O O . LYS A 1 77 ? -7.088 5.355 16.870 1.00 95.81 77 LYS A O 1
ATOM 598 N N . LYS A 1 78 ? -5.200 4.940 15.725 1.00 94.25 78 LYS A N 1
ATOM 599 C CA . LYS A 1 78 ? -5.802 5.071 14.393 1.00 94.25 78 LYS A CA 1
ATOM 600 C C . LYS A 1 78 ? -6.696 3.870 14.080 1.00 94.25 78 LYS A C 1
ATOM 602 O O . LYS A 1 78 ? -7.803 4.095 13.607 1.00 94.25 78 LYS A O 1
ATOM 607 N N . ALA A 1 79 ? -6.283 2.654 14.442 1.00 92.81 79 ALA A N 1
ATOM 608 C CA . ALA A 1 79 ? -7.094 1.443 14.299 1.00 92.81 79 ALA A CA 1
ATOM 609 C C . ALA A 1 79 ? -8.451 1.576 15.012 1.00 92.81 79 ALA A C 1
ATOM 611 O O . ALA A 1 79 ? -9.498 1.370 14.405 1.00 92.81 79 ALA A O 1
ATOM 612 N N . LYS A 1 80 ? -8.458 2.035 16.272 1.00 95.94 80 LYS A N 1
ATOM 613 C CA . LYS A 1 80 ? -9.700 2.284 17.026 1.00 95.94 80 LYS A CA 1
ATOM 614 C C . LYS A 1 80 ? -10.569 3.373 16.393 1.00 95.94 80 LYS A C 1
ATOM 616 O O . LYS A 1 80 ? -11.791 3.241 16.380 1.00 95.94 80 LYS A O 1
ATOM 621 N N . LYS A 1 81 ? -9.965 4.448 15.867 1.00 96.12 81 LYS A N 1
ATOM 622 C CA . LYS A 1 81 ? -10.707 5.507 15.160 1.00 96.12 81 LYS A CA 1
ATOM 623 C C . LYS A 1 81 ? -11.363 4.981 13.883 1.00 96.12 81 LYS A C 1
ATOM 625 O O . LYS A 1 81 ? -12.525 5.292 13.655 1.00 96.12 81 LYS A O 1
ATOM 630 N N . LEU A 1 82 ? -10.643 4.189 13.089 1.00 93.50 82 LEU A N 1
ATOM 631 C CA . LEU A 1 82 ? -11.178 3.574 11.873 1.00 93.50 82 LEU A CA 1
ATOM 632 C C . LEU A 1 82 ? -12.328 2.619 12.206 1.00 93.50 82 LEU A C 1
ATOM 634 O O . LEU A 1 82 ? -13.415 2.802 11.675 1.00 93.50 82 LEU A O 1
ATOM 638 N N . ALA A 1 83 ? -12.146 1.723 13.179 1.00 93.06 83 ALA A N 1
ATOM 639 C CA . ALA A 1 83 ? -13.196 0.805 13.622 1.00 93.06 83 ALA A CA 1
ATOM 640 C C . ALA A 1 83 ? -14.451 1.534 14.140 1.00 93.06 83 ALA A C 1
ATOM 642 O O . ALA A 1 83 ? -15.576 1.110 13.896 1.00 93.06 83 ALA A O 1
ATOM 643 N N . ARG A 1 84 ? -14.284 2.652 14.861 1.00 95.56 84 ARG A N 1
ATOM 644 C CA . ARG A 1 84 ? -15.418 3.471 15.314 1.00 95.56 84 ARG A CA 1
ATOM 645 C C . ARG A 1 84 ? -16.128 4.159 14.150 1.00 95.56 84 ARG A C 1
ATOM 647 O O . ARG A 1 84 ? -17.351 4.170 14.119 1.00 95.56 84 ARG A O 1
ATOM 654 N N . ASN A 1 85 ? -15.376 4.729 13.214 1.00 95.00 85 ASN A N 1
ATOM 655 C CA . ASN A 1 85 ? -15.954 5.380 12.042 1.00 95.00 85 ASN A CA 1
ATOM 656 C C . ASN A 1 85 ? -16.683 4.372 11.149 1.00 95.00 85 ASN A C 1
ATOM 658 O O . ASN A 1 85 ? -17.770 4.682 10.679 1.00 95.00 85 ASN A O 1
ATOM 662 N N . GLN A 1 86 ? -16.138 3.165 10.988 1.00 92.56 86 GLN A N 1
ATOM 663 C CA . GLN A 1 86 ? -16.792 2.072 10.275 1.00 92.56 86 GLN A CA 1
ATOM 664 C C . GLN A 1 86 ? -18.167 1.763 10.882 1.00 92.56 86 GLN A C 1
ATOM 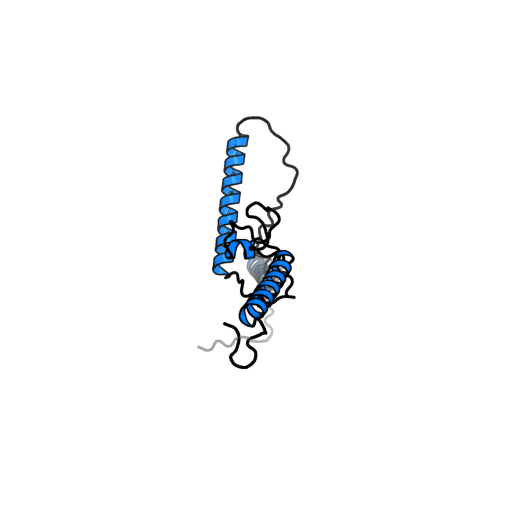666 O O . GLN A 1 86 ? -19.159 1.779 10.166 1.00 92.56 86 GLN A O 1
ATOM 671 N N . LYS A 1 87 ? -18.261 1.647 12.214 1.00 94.12 87 LYS A N 1
ATOM 672 C CA . LYS A 1 87 ? -19.556 1.487 12.902 1.00 94.12 87 LYS A CA 1
ATOM 673 C C . LYS A 1 87 ? -20.530 2.637 12.642 1.00 94.12 87 LYS A C 1
ATOM 675 O O . LYS A 1 87 ? -21.734 2.419 12.593 1.00 94.12 87 LYS A O 1
ATOM 680 N N . TYR A 1 88 ? -20.043 3.874 12.540 1.00 94.62 88 TYR A N 1
ATOM 681 C CA . TYR A 1 88 ? -20.910 5.016 12.233 1.00 94.62 88 TYR A CA 1
ATOM 682 C C . TYR A 1 88 ? -21.423 4.988 10.798 1.00 94.62 88 TYR A C 1
ATOM 684 O O . TYR A 1 88 ? -22.559 5.385 10.571 1.00 94.62 88 TYR A O 1
ATOM 692 N N . VAL A 1 89 ? -20.604 4.532 9.852 1.00 92.88 89 VAL A N 1
ATOM 693 C CA . VAL A 1 89 ? -21.021 4.350 8.459 1.00 92.88 89 VAL A CA 1
ATOM 694 C C . VAL A 1 89 ? -22.049 3.226 8.362 1.00 92.88 89 VAL A C 1
ATOM 696 O O . VAL A 1 89 ? -23.103 3.445 7.785 1.00 92.88 89 VAL A O 1
ATOM 699 N N . GLU A 1 90 ? -21.805 2.082 9.005 1.00 91.06 90 GLU A N 1
ATOM 700 C CA . GLU A 1 90 ? -22.746 0.952 9.050 1.00 91.06 90 GLU A CA 1
ATOM 701 C C . GLU A 1 90 ? -24.111 1.366 9.617 1.00 91.06 90 GLU A C 1
ATOM 703 O O . GLU A 1 90 ? -25.139 1.053 9.031 1.00 91.06 90 GLU A O 1
ATOM 708 N N . LYS A 1 91 ? -24.133 2.137 10.712 1.00 90.06 91 LYS A N 1
ATOM 709 C CA . LYS A 1 91 ? -25.383 2.647 11.297 1.00 90.06 91 LYS A CA 1
ATOM 710 C C . LYS A 1 91 ? -26.128 3.630 10.397 1.00 90.06 91 LYS A C 1
ATOM 712 O O . LYS A 1 91 ? -27.351 3.630 10.408 1.00 90.06 91 LYS A O 1
ATOM 717 N N . ARG A 1 92 ? -25.411 4.494 9.668 1.00 89.75 92 ARG A N 1
ATOM 718 C CA . ARG A 1 92 ? -26.046 5.402 8.701 1.00 89.75 92 ARG A CA 1
ATOM 719 C C . ARG A 1 92 ? -26.632 4.618 7.541 1.00 89.75 92 ARG A C 1
ATOM 721 O O . ARG A 1 92 ? -27.792 4.815 7.243 1.00 89.75 92 ARG A O 1
ATOM 728 N N . LEU A 1 93 ? -25.874 3.668 6.996 1.00 88.00 93 LEU A N 1
ATOM 729 C CA . LEU A 1 93 ? -26.347 2.800 5.924 1.00 88.00 93 LEU A CA 1
ATOM 730 C C . LEU A 1 93 ? -27.595 2.010 6.345 1.00 88.00 93 LEU A C 1
ATOM 732 O O . LEU A 1 93 ? -28.533 1.913 5.573 1.00 88.00 93 LEU A O 1
ATOM 736 N N . GLN A 1 94 ? -27.624 1.477 7.572 1.00 83.62 94 GLN A N 1
ATOM 737 C CA . GLN A 1 94 ? -28.808 0.805 8.121 1.00 83.62 94 GLN A CA 1
ATOM 738 C C . GLN A 1 94 ? -30.000 1.751 8.233 1.00 83.62 94 GLN A C 1
ATOM 740 O O . GLN A 1 94 ? -31.079 1.394 7.795 1.00 83.62 94 GLN A O 1
ATOM 745 N N . LYS A 1 95 ? -29.796 2.966 8.754 1.00 79.19 95 LYS A N 1
ATOM 746 C CA . LYS A 1 95 ? -30.868 3.958 8.851 1.00 79.19 95 LYS A CA 1
ATOM 747 C C . LYS A 1 95 ? -31.394 4.371 7.473 1.00 79.19 95 LYS A C 1
ATOM 749 O O . LYS A 1 95 ? -32.598 4.441 7.292 1.00 79.19 95 LYS A O 1
ATOM 754 N N . ASP A 1 96 ? -30.502 4.611 6.517 1.00 71.94 96 ASP A N 1
ATOM 755 C CA . ASP A 1 96 ? -30.874 4.983 5.153 1.00 71.94 96 ASP A CA 1
ATOM 756 C C . ASP A 1 96 ? -31.627 3.830 4.461 1.00 71.94 96 ASP A C 1
ATOM 758 O O . ASP A 1 96 ? -32.571 4.077 3.720 1.00 71.94 96 ASP A O 1
ATOM 762 N N . LEU A 1 97 ? -31.257 2.570 4.731 1.00 67.50 97 LEU A N 1
ATOM 763 C CA . LEU A 1 97 ? -31.986 1.386 4.263 1.00 67.50 97 LEU A CA 1
ATOM 764 C C . LEU A 1 97 ? -33.345 1.224 4.957 1.00 67.50 97 LEU A C 1
ATOM 766 O O . LEU A 1 97 ? -34.312 0.905 4.279 1.00 67.50 97 LEU A O 1
ATOM 770 N N . ASP A 1 98 ? -33.439 1.468 6.265 1.00 61.12 98 ASP A N 1
ATOM 771 C CA . ASP A 1 98 ? -34.698 1.408 7.019 1.00 61.12 98 ASP A CA 1
ATOM 772 C C . ASP A 1 98 ? -35.671 2.520 6.572 1.00 61.12 98 ASP A C 1
ATOM 774 O O . ASP A 1 98 ? -36.862 2.260 6.416 1.00 61.12 98 ASP A O 1
ATOM 778 N N . ASP A 1 99 ? -35.167 3.730 6.292 1.00 58.91 99 ASP A N 1
ATOM 779 C CA . ASP A 1 99 ? -35.948 4.853 5.749 1.00 58.91 99 ASP A CA 1
ATOM 780 C C . ASP A 1 99 ? -36.368 4.594 4.279 1.00 58.91 99 ASP A C 1
ATOM 782 O O . ASP A 1 99 ? -37.457 4.997 3.875 1.00 58.91 99 ASP A O 1
ATOM 786 N N . GLN A 1 100 ? -35.559 3.879 3.480 1.00 57.22 100 GLN A N 1
ATOM 787 C CA . GLN A 1 100 ? -35.917 3.442 2.114 1.00 57.22 100 GLN A CA 1
ATOM 788 C C . GLN A 1 100 ? -36.867 2.226 2.098 1.00 57.22 100 GLN A C 1
ATOM 790 O O . GLN A 1 100 ? -37.659 2.087 1.172 1.00 57.22 100 GLN A O 1
ATOM 795 N N . MET A 1 101 ? -36.828 1.357 3.116 1.00 50.81 101 MET A N 1
ATOM 796 C CA . MET A 1 101 ? -37.728 0.200 3.263 1.00 50.81 101 MET A CA 1
ATOM 797 C C . MET A 1 101 ? -39.136 0.569 3.757 1.00 50.81 101 MET A C 1
ATOM 799 O O . MET A 1 101 ? -40.011 -0.295 3.780 1.00 50.81 101 MET A O 1
ATOM 803 N N . GLN A 1 102 ? -39.393 1.827 4.133 1.00 53.78 102 GLN A N 1
ATOM 804 C CA . GLN A 1 102 ? -40.759 2.304 4.397 1.00 53.78 102 GLN A CA 1
ATOM 805 C C . GLN A 1 102 ? -41.561 2.591 3.117 1.00 53.78 102 GLN A C 1
ATOM 807 O O . GLN A 1 102 ? -42.768 2.816 3.194 1.00 53.78 102 GLN A O 1
ATOM 812 N N . THR A 1 103 ? -40.927 2.526 1.945 1.00 49.16 103 THR A N 1
ATOM 813 C CA . THR A 1 103 ? -41.592 2.569 0.640 1.00 49.16 103 THR A CA 1
ATOM 814 C C . THR A 1 103 ? -41.376 1.237 -0.081 1.00 49.16 103 THR A C 1
ATOM 816 O O . THR A 1 103 ? -40.302 0.982 -0.614 1.00 49.16 103 THR A O 1
ATOM 819 N N . ASP A 1 104 ? -42.429 0.422 -0.074 1.00 43.72 104 ASP A N 1
ATOM 820 C CA . ASP A 1 104 ? -42.664 -0.795 -0.863 1.00 43.72 104 ASP A CA 1
ATOM 821 C C . ASP A 1 104 ? -41.987 -2.123 -0.431 1.00 43.72 104 ASP A C 1
ATOM 823 O O . ASP A 1 104 ? -40.818 -2.401 -0.688 1.00 43.72 104 ASP A O 1
ATOM 827 N N . GLU A 1 105 ? -42.857 -3.000 0.099 1.00 40.3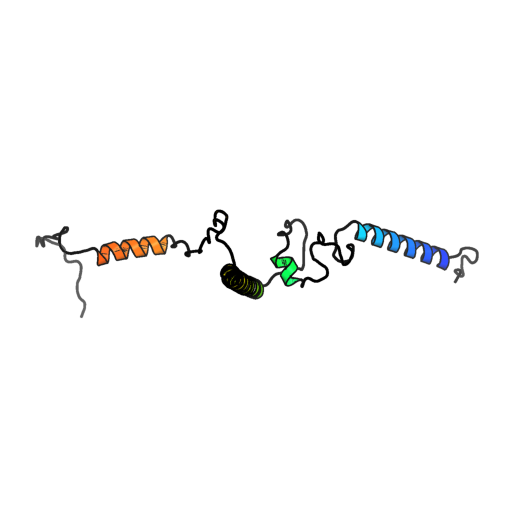1 105 GLU A N 1
ATOM 828 C CA . GLU A 1 105 ? -42.811 -4.478 0.160 1.00 40.31 105 GLU A CA 1
ATOM 829 C C . GLU A 1 105 ? -41.862 -5.198 1.162 1.00 40.31 105 GLU A C 1
ATOM 831 O O . GLU A 1 105 ? -40.640 -5.024 1.153 1.00 40.31 105 GLU A O 1
ATOM 836 N N . PRO A 1 106 ? -42.393 -6.129 1.993 1.00 43.72 106 PRO A N 1
ATOM 837 C CA . PRO A 1 106 ? -41.601 -6.917 2.933 1.00 43.72 106 PRO A CA 1
ATOM 838 C C . PRO A 1 106 ? -40.948 -8.128 2.243 1.00 43.72 106 PRO A C 1
ATOM 840 O O . PRO A 1 106 ? -41.614 -9.102 1.897 1.00 43.72 106 PRO A O 1
ATOM 843 N N . LYS A 1 107 ? -39.615 -8.134 2.119 1.00 39.53 107 LYS A N 1
ATOM 844 C CA . LYS A 1 107 ? -38.846 -9.358 1.812 1.00 39.53 107 LYS A CA 1
ATOM 845 C C . LYS A 1 107 ? -38.227 -9.965 3.080 1.00 39.53 107 LYS A C 1
ATOM 847 O O . LYS A 1 107 ? -37.790 -9.229 3.964 1.00 39.53 107 LYS A O 1
ATOM 852 N N . PRO A 1 108 ? -38.175 -11.307 3.192 1.00 43.84 108 PRO A N 1
ATOM 853 C CA . PRO A 1 108 ? -37.823 -11.992 4.429 1.00 43.84 108 PRO A CA 1
ATOM 854 C C . PRO A 1 108 ? -36.333 -11.830 4.751 1.00 43.84 108 PRO A C 1
ATOM 856 O O . PRO A 1 108 ? -35.461 -12.294 4.016 1.00 43.84 108 PRO A O 1
ATOM 859 N N . ILE A 1 109 ? -36.045 -11.202 5.892 1.00 44.16 109 ILE A N 1
ATOM 860 C CA . ILE A 1 109 ? -34.704 -11.083 6.473 1.00 44.16 109 ILE A CA 1
ATOM 861 C C . ILE A 1 109 ? -34.288 -12.463 6.995 1.00 44.16 109 ILE A C 1
ATOM 863 O O . ILE A 1 109 ? -34.504 -12.813 8.150 1.00 44.16 109 ILE A O 1
ATOM 867 N N . ASN A 1 110 ? -33.690 -13.268 6.123 1.00 45.47 110 ASN A N 1
ATOM 868 C CA . ASN A 1 110 ? -33.018 -14.510 6.487 1.00 45.47 110 ASN A CA 1
ATOM 869 C C . ASN A 1 110 ? -31.652 -14.570 5.803 1.00 45.47 110 ASN A C 1
ATOM 871 O O . ASN A 1 110 ? -31.452 -15.348 4.882 1.00 45.47 110 ASN A O 1
ATOM 875 N N . SER A 1 111 ? -30.697 -13.761 6.269 1.00 43.59 111 SER A N 1
ATOM 876 C CA . SER A 1 111 ? -29.271 -14.108 6.206 1.00 43.59 111 SER A CA 1
ATOM 877 C C . SER A 1 111 ? -28.393 -13.022 6.823 1.00 43.59 111 SER A C 1
ATOM 879 O O . SER A 1 111 ? -28.390 -11.887 6.364 1.00 43.59 111 SER A O 1
ATOM 881 N N . LEU A 1 112 ? -27.568 -13.439 7.787 1.00 43.72 112 LEU A N 1
ATOM 882 C CA . LEU A 1 112 ? -26.317 -12.794 8.187 1.00 43.72 112 LEU A CA 1
ATOM 883 C C . LEU A 1 112 ? -26.433 -11.363 8.732 1.00 43.72 112 LEU A C 1
ATOM 885 O O . LEU A 1 112 ? -26.240 -10.404 8.012 1.00 43.72 112 LEU A O 1
ATOM 889 N N . ILE A 1 113 ? -26.575 -11.235 10.050 1.00 43.34 113 ILE A N 1
ATOM 890 C CA . ILE A 1 113 ? -25.594 -10.563 10.921 1.00 43.34 113 ILE A CA 1
ATOM 891 C C . ILE A 1 113 ? -25.969 -10.990 12.346 1.00 43.34 113 ILE A C 1
ATOM 893 O O . ILE A 1 113 ? -26.707 -10.339 13.079 1.00 43.34 113 ILE A O 1
ATOM 897 N N . LYS A 1 114 ? -25.446 -12.150 12.765 1.00 43.31 114 LYS A N 1
ATOM 898 C CA . LYS A 1 114 ? -25.252 -12.411 14.193 1.00 43.31 114 LYS A CA 1
ATOM 899 C C . LYS A 1 114 ? -24.185 -11.420 14.644 1.00 43.31 114 LYS A C 1
ATOM 901 O O . LYS A 1 114 ? -22.992 -11.722 14.591 1.00 43.31 114 LYS A O 1
ATOM 906 N N . LEU A 1 115 ? -24.614 -10.217 15.025 1.00 43.66 115 LEU A N 1
ATOM 907 C CA . LEU A 1 115 ? -23.830 -9.277 15.813 1.00 43.66 115 LEU A CA 1
ATOM 908 C C . LEU A 1 115 ? -23.386 -10.037 17.060 1.00 43.66 115 LEU A C 1
ATOM 910 O O . LEU A 1 115 ? -24.096 -10.108 18.058 1.00 43.66 115 LEU A O 1
ATOM 914 N N . LYS A 1 116 ? -22.189 -10.627 16.997 1.00 43.88 116 LYS A N 1
ATOM 915 C CA . LYS A 1 116 ? -21.411 -10.953 18.183 1.00 43.88 116 LYS A CA 1
ATOM 916 C C . LYS A 1 116 ? -21.086 -9.612 18.824 1.00 43.88 116 LYS A C 1
ATOM 918 O O . LYS A 1 116 ? -20.010 -9.046 18.622 1.00 43.88 116 LYS A O 1
ATOM 923 N N . THR A 1 117 ? -22.041 -9.072 19.573 1.00 42.06 117 THR A N 1
ATOM 924 C CA . THR A 1 117 ? -21.738 -8.199 20.689 1.00 42.06 117 THR A CA 1
ATOM 925 C C . THR A 1 117 ? -20.650 -8.939 21.452 1.00 42.06 117 THR A C 1
ATOM 927 O O . THR A 1 117 ? -20.861 -10.018 22.001 1.00 42.06 117 THR A O 1
ATOM 930 N N . LYS A 1 118 ? -19.418 -8.421 21.397 1.00 42.28 118 LYS A N 1
ATOM 931 C CA . LYS A 1 118 ? -18.400 -8.774 22.380 1.00 42.28 118 LYS A CA 1
ATOM 932 C C . LYS A 1 118 ? -18.932 -8.248 23.710 1.00 42.28 118 LYS A C 1
ATOM 934 O O . LYS A 1 118 ? -18.497 -7.202 24.182 1.00 42.28 118 LYS A O 1
ATOM 939 N N . VAL A 1 119 ? -19.894 -8.962 24.293 1.00 47.00 119 VAL A N 1
ATOM 940 C CA . VAL A 1 119 ? -19.957 -9.112 25.736 1.00 47.00 119 VAL A CA 1
ATOM 941 C C . VAL A 1 119 ? -18.552 -9.569 26.062 1.00 47.00 119 VAL A C 1
ATOM 943 O O . VAL A 1 119 ? -18.099 -10.606 25.573 1.00 47.00 119 VAL A O 1
ATOM 946 N N . LYS A 1 120 ? -17.791 -8.675 26.689 1.00 54.69 120 LYS A N 1
ATOM 947 C CA . LYS A 1 120 ? -16.460 -8.959 27.202 1.00 54.69 120 LYS A CA 1
ATOM 948 C C . LYS A 1 120 ? -16.640 -10.253 27.986 1.00 54.69 120 LYS A C 1
ATOM 950 O O . LYS A 1 120 ? -17.348 -10.233 28.986 1.00 54.69 120 LYS A O 1
ATOM 955 N N . GLY A 1 121 ? -16.192 -11.376 27.415 1.00 53.84 121 GLY A N 1
ATOM 956 C CA . GLY A 1 121 ? -16.454 -12.686 27.994 1.00 53.84 121 GLY A CA 1
ATOM 957 C C . GLY A 1 121 ? -15.975 -12.608 29.427 1.00 53.84 121 GLY A C 1
ATOM 958 O O . GLY A 1 121 ? -14.819 -12.233 29.624 1.00 53.84 121 GLY A O 1
ATOM 959 N N . GLU A 1 122 ? -16.893 -12.807 30.376 1.00 62.28 122 GLU A N 1
ATOM 960 C CA . GLU A 1 122 ? -16.615 -12.605 31.795 1.00 62.28 122 GLU A CA 1
ATOM 961 C C . GLU A 1 122 ? -15.295 -13.311 32.103 1.00 62.28 122 GLU A C 1
ATOM 963 O O . GLU A 1 122 ? -15.143 -14.509 31.821 1.00 62.28 122 GLU A O 1
ATOM 968 N N . ASN A 1 123 ? -14.311 -12.542 32.574 1.00 78.12 123 ASN A N 1
ATOM 969 C CA . ASN A 1 123 ? -12.997 -13.087 32.887 1.00 78.12 123 ASN A CA 1
ATOM 970 C C . ASN A 1 123 ? -13.188 -14.221 33.910 1.00 78.12 123 ASN A C 1
ATOM 972 O O . ASN A 1 123 ? -14.139 -14.177 34.694 1.00 78.12 123 ASN A O 1
ATOM 976 N N . SER A 1 124 ? -12.324 -15.239 33.939 1.00 81.12 124 SER A N 1
ATOM 977 C CA . SER A 1 124 ? -12.491 -16.362 34.887 1.00 81.12 124 SER A CA 1
ATOM 978 C C . SER A 1 124 ? -12.658 -15.864 36.330 1.00 81.12 124 SER A C 1
ATOM 980 O O . SER A 1 124 ? -13.509 -16.342 37.075 1.00 81.12 124 SER A O 1
ATOM 982 N N . THR A 1 125 ? -11.933 -14.801 36.672 1.00 84.81 125 THR A N 1
ATOM 983 C CA . THR A 1 125 ? -12.012 -14.089 37.949 1.00 84.81 125 THR A CA 1
ATOM 984 C C . THR A 1 125 ? -13.326 -13.333 38.164 1.00 84.81 125 THR A C 1
ATOM 986 O O . THR A 1 125 ? -13.806 -13.264 39.291 1.00 84.81 125 THR A O 1
ATOM 989 N N . GLU A 1 126 ? -13.940 -12.781 37.115 1.00 88.00 126 GLU A N 1
ATOM 990 C CA . GLU A 1 126 ? -15.247 -12.112 37.188 1.00 88.00 126 GLU A CA 1
ATOM 991 C C . GLU A 1 126 ? -16.371 -13.126 37.414 1.00 88.00 126 GLU A C 1
ATOM 993 O O . GLU A 1 126 ? -17.260 -12.860 38.219 1.00 88.00 126 GLU A O 1
ATOM 998 N N . LYS A 1 127 ? -16.287 -14.314 36.800 1.00 88.00 127 LYS A N 1
ATOM 999 C CA . LYS A 1 127 ? -17.218 -15.427 37.052 1.00 88.00 127 LYS A CA 1
ATOM 1000 C C . LYS A 1 127 ? -17.132 -15.927 38.489 1.00 88.00 127 LYS A C 1
ATOM 1002 O O . LYS A 1 127 ? -18.160 -16.063 39.143 1.00 88.00 127 LYS A O 1
ATOM 1007 N N . ILE A 1 128 ? -15.913 -16.143 38.995 1.00 88.69 128 ILE A N 1
ATOM 1008 C CA . ILE A 1 128 ? -15.683 -16.557 40.388 1.00 88.69 128 ILE A CA 1
ATOM 1009 C C . ILE A 1 128 ? -16.202 -15.485 41.349 1.00 88.69 128 ILE A C 1
ATOM 1011 O O . ILE A 1 128 ? -16.931 -15.8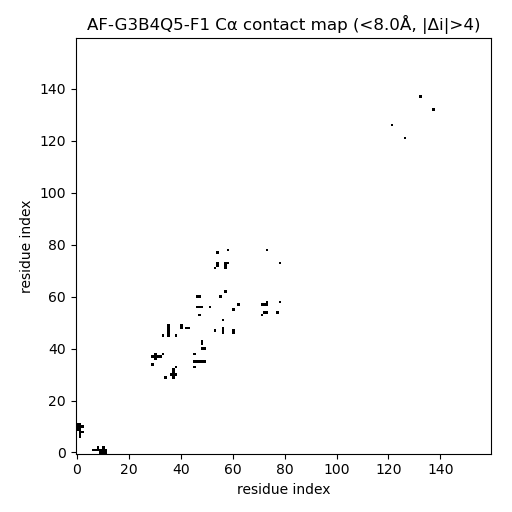03 42.281 1.00 88.69 128 ILE A O 1
ATOM 1015 N N . ARG A 1 129 ? -15.900 -14.206 41.093 1.00 90.50 129 ARG A N 1
ATOM 1016 C CA . ARG A 1 129 ? -16.395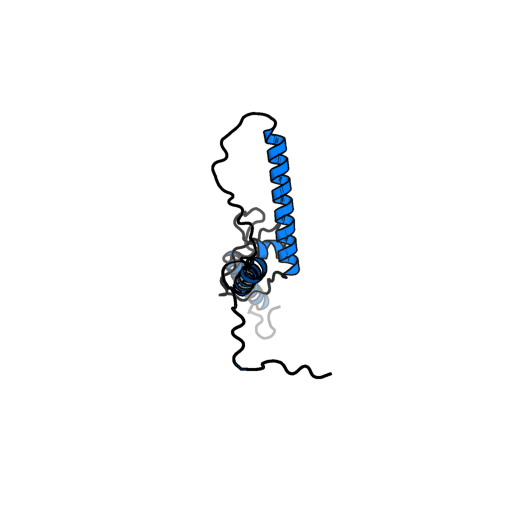 -13.089 41.906 1.00 90.50 129 ARG A CA 1
ATOM 1017 C C . ARG A 1 129 ? -17.926 -13.033 41.904 1.00 90.50 129 ARG A C 1
ATOM 1019 O O . ARG A 1 129 ? -18.518 -12.870 42.962 1.00 90.50 129 ARG A O 1
ATOM 1026 N N . LYS A 1 130 ? -18.568 -13.190 40.743 1.00 88.38 130 LYS A N 1
ATOM 1027 C CA . LYS A 1 130 ? -20.032 -13.199 40.600 1.00 88.38 130 LYS A CA 1
ATOM 1028 C C . LYS A 1 130 ? -20.672 -14.387 41.323 1.00 88.38 130 LYS A C 1
ATOM 1030 O O . LYS A 1 130 ? -21.689 -14.202 41.977 1.00 88.38 130 LYS A O 1
ATOM 1035 N N . ALA A 1 131 ? -20.059 -15.569 41.257 1.00 86.62 131 ALA A N 1
ATOM 1036 C CA . ALA A 1 131 ? -20.502 -16.748 41.999 1.00 86.62 131 ALA A CA 1
ATOM 1037 C C . ALA A 1 131 ? -20.361 -16.554 43.517 1.00 86.62 131 ALA A C 1
ATOM 1039 O O . ALA A 1 131 ? -21.300 -16.830 44.254 1.00 86.62 131 ALA A O 1
ATOM 1040 N N . LEU A 1 132 ? -19.233 -16.006 43.980 1.00 87.75 132 LEU A N 1
ATOM 1041 C CA . LEU A 1 132 ? -18.992 -15.731 45.397 1.00 87.75 132 LEU A CA 1
ATOM 1042 C C . LEU A 1 132 ? -19.990 -14.702 45.949 1.00 87.75 132 LEU A C 1
ATOM 1044 O O . LEU A 1 132 ? -20.593 -14.931 46.991 1.00 87.75 132 LEU A O 1
ATOM 1048 N N . TRP A 1 133 ? -20.222 -13.604 45.221 1.00 89.81 133 TRP A N 1
ATOM 1049 C CA . TRP A 1 133 ? -21.253 -12.626 45.582 1.00 89.81 133 TRP A CA 1
ATOM 1050 C C . TRP A 1 133 ? -22.663 -13.207 45.509 1.00 89.81 133 TRP A C 1
ATOM 1052 O O . TRP A 1 133 ? -23.505 -12.833 46.315 1.00 89.81 133 TRP A O 1
ATOM 1062 N N . GLY A 1 134 ? -22.921 -14.142 44.592 1.00 84.44 134 GLY A N 1
ATOM 1063 C CA . GLY A 1 134 ? -24.173 -14.894 44.542 1.00 84.44 134 GLY A CA 1
ATOM 1064 C C . GLY A 1 134 ? -24.400 -15.754 45.786 1.00 84.44 134 GLY A C 1
ATOM 1065 O O . GLY A 1 134 ? -25.523 -15.821 46.259 1.00 84.44 134 GLY A O 1
ATOM 1066 N N . VAL A 1 135 ? -23.350 -16.350 46.359 1.00 83.38 135 VAL A N 1
ATOM 1067 C CA . VAL A 1 135 ? -23.431 -17.112 47.620 1.00 83.38 135 VAL A CA 1
ATOM 1068 C C . VAL A 1 135 ? -23.592 -16.184 48.825 1.00 83.38 135 VAL A C 1
ATOM 1070 O O . VAL A 1 135 ? -24.421 -16.439 49.687 1.00 83.38 135 VAL A O 1
ATOM 1073 N N . VAL A 1 136 ? -22.842 -15.081 48.877 1.00 80.56 136 VAL A N 1
ATOM 1074 C CA . VAL A 1 136 ? -22.940 -14.097 49.971 1.00 80.56 136 VAL A CA 1
ATOM 1075 C C . VAL A 1 136 ? -24.327 -13.455 50.016 1.00 80.56 136 VAL A C 1
ATOM 1077 O O . VAL A 1 136 ? -24.906 -13.335 51.091 1.00 80.56 136 VAL A O 1
ATOM 1080 N N . ASN A 1 137 ? -24.872 -13.084 48.855 1.00 77.94 137 ASN A N 1
ATOM 1081 C CA . ASN A 1 137 ? -26.184 -12.445 48.751 1.00 77.94 137 ASN A CA 1
ATOM 1082 C C . ASN A 1 137 ? -27.342 -13.456 48.726 1.00 77.94 137 ASN A C 1
ATOM 1084 O O . ASN A 1 137 ? -28.450 -13.105 49.100 1.00 77.94 137 ASN A O 1
ATOM 1088 N N . GLY A 1 138 ? -27.094 -14.688 48.270 1.00 60.44 138 GLY A N 1
ATOM 1089 C CA . GLY A 1 138 ? -28.055 -15.794 48.236 1.00 60.44 138 GLY A CA 1
ATOM 1090 C C . GLY A 1 138 ? -28.125 -16.595 49.535 1.00 60.44 138 GLY A C 1
ATOM 1091 O O . GLY A 1 138 ? -28.869 -17.571 49.605 1.00 60.44 138 GLY A O 1
ATOM 1092 N N . ASN A 1 139 ? -27.394 -16.183 50.574 1.00 52.84 139 ASN A N 1
ATOM 1093 C CA . ASN A 1 139 ? -27.609 -16.641 51.942 1.00 52.84 139 ASN A CA 1
ATOM 1094 C C . ASN A 1 139 ? -28.876 -15.993 52.527 1.00 52.84 139 ASN A C 1
ATOM 1096 O O . ASN A 1 139 ? -28.842 -15.331 53.565 1.00 52.84 139 ASN A O 1
ATOM 1100 N N . ASP A 1 140 ? -30.015 -16.255 51.887 1.00 49.09 140 ASP A N 1
ATOM 1101 C CA . ASP A 1 140 ? -31.323 -16.223 52.527 1.00 49.09 140 ASP A CA 1
ATOM 1102 C C . ASP A 1 140 ? -31.385 -17.367 53.560 1.00 49.09 140 ASP A C 1
ATOM 1104 O O . ASP A 1 140 ? -31.835 -18.487 53.319 1.00 49.09 140 ASP A O 1
ATOM 1108 N N . LEU A 1 141 ? -30.823 -17.077 54.732 1.00 53.72 141 LEU A N 1
ATOM 1109 C CA . LEU A 1 141 ? -31.387 -17.306 56.065 1.00 53.72 141 LEU A CA 1
ATOM 1110 C C . LEU A 1 141 ? -31.970 -18.674 56.499 1.00 53.72 141 LEU A C 1
ATOM 1112 O O . LEU A 1 141 ? -32.525 -18.717 57.596 1.00 53.72 141 LEU A O 1
ATOM 1116 N N . SER A 1 142 ? -31.849 -19.800 55.779 1.00 50.94 142 SER A N 1
ATOM 1117 C CA . SER A 1 142 ? -32.581 -21.018 56.218 1.00 50.94 142 SER A CA 1
ATOM 1118 C C . SER A 1 142 ? -31.908 -22.395 56.164 1.00 50.94 142 SER A C 1
ATOM 1120 O O . SER A 1 142 ? -32.449 -23.302 56.795 1.00 50.94 142 SER A O 1
ATOM 1122 N N . MET A 1 143 ? -30.744 -22.606 55.532 1.00 48.81 143 MET A N 1
ATOM 1123 C CA . MET A 1 143 ? -30.190 -23.981 55.425 1.00 48.81 143 MET A CA 1
ATOM 1124 C C . MET A 1 143 ? -28.898 -24.268 56.198 1.00 48.81 143 MET A C 1
ATOM 1126 O O . MET A 1 143 ? -28.617 -25.430 56.474 1.00 48.81 143 MET A O 1
ATOM 1130 N N . PHE A 1 144 ? -28.159 -23.252 56.649 1.00 51.25 144 PHE A N 1
ATOM 1131 C CA . PHE A 1 144 ? -27.043 -23.443 57.580 1.00 51.25 144 PHE A CA 1
ATOM 1132 C C . PHE A 1 144 ? -27.363 -22.776 58.914 1.00 51.25 144 PHE A C 1
ATOM 1134 O O . PHE A 1 144 ? -26.887 -21.685 59.223 1.00 51.25 144 PHE A O 1
ATOM 1141 N N . LYS A 1 145 ? -28.169 -23.456 59.739 1.00 47.53 145 LYS A N 1
ATOM 1142 C CA . LYS A 1 145 ? -28.145 -23.208 61.183 1.00 47.53 145 LYS A CA 1
ATOM 1143 C C . LYS A 1 145 ? -26.761 -23.615 61.679 1.00 47.53 145 LYS A C 1
ATOM 1145 O O . LYS A 1 145 ? -26.530 -24.778 61.999 1.00 47.53 145 LYS A O 1
ATOM 1150 N N . VAL A 1 146 ? -25.841 -22.657 61.744 1.00 55.28 146 VAL A N 1
ATOM 1151 C CA . VAL A 1 146 ? -24.680 -22.772 62.625 1.00 55.28 146 VAL A CA 1
ATOM 1152 C C . VAL A 1 146 ? -25.255 -22.785 64.036 1.00 55.28 146 VAL A C 1
ATOM 1154 O O . VAL A 1 146 ? -25.543 -21.746 64.620 1.00 55.28 146 VAL A O 1
ATOM 1157 N N . SER A 1 147 ? -25.550 -23.984 64.534 1.00 42.94 147 SER A N 1
ATOM 1158 C CA . SER A 1 147 ? -25.915 -24.197 65.926 1.00 42.94 147 SER A CA 1
ATOM 1159 C C . SER A 1 147 ? -24.742 -23.706 66.773 1.00 42.94 147 SER A C 1
ATOM 1161 O O . SER A 1 147 ? -23.652 -24.267 66.631 1.00 42.94 147 SER A O 1
ATOM 1163 N N . PRO A 1 148 ? -24.913 -22.705 67.652 1.00 51.72 148 PRO A N 1
ATOM 1164 C CA . PRO A 1 148 ? -23.875 -22.325 68.593 1.00 51.72 148 PRO A CA 1
ATOM 1165 C C . PRO A 1 148 ? -23.833 -23.396 69.689 1.00 51.72 148 PRO A C 1
ATOM 1167 O O . PRO A 1 148 ? -24.370 -23.228 70.778 1.00 51.72 148 PRO A O 1
ATOM 1170 N N . GLN A 1 149 ? -23.251 -24.556 69.381 1.00 44.69 149 GLN A N 1
ATOM 1171 C CA . GLN A 1 149 ? -22.810 -25.488 70.410 1.00 44.69 149 GLN A CA 1
ATOM 1172 C C . GLN A 1 149 ? -21.606 -24.834 71.085 1.00 44.69 149 GLN A C 1
ATOM 1174 O O . GLN A 1 149 ? -20.531 -24.705 70.503 1.00 44.69 149 GLN A O 1
ATOM 1179 N N . ALA A 1 150 ? -21.850 -24.340 72.292 1.00 53.69 150 ALA A N 1
ATOM 1180 C CA . ALA A 1 150 ? -20.926 -23.602 73.133 1.00 53.69 150 ALA A CA 1
ATOM 1181 C C . ALA A 1 150 ? -19.813 -24.496 73.705 1.00 53.69 150 ALA A C 1
ATOM 1183 O O . ALA A 1 150 ? -19.672 -24.584 74.915 1.00 53.69 150 ALA A O 1
ATOM 1184 N N . ASN A 1 151 ? -19.015 -25.144 72.854 1.00 57.03 151 ASN A N 1
ATOM 1185 C CA . ASN A 1 151 ? -17.838 -25.900 73.275 1.00 57.03 151 ASN A CA 1
ATOM 1186 C C . ASN A 1 151 ? -16.645 -25.589 72.357 1.00 57.03 151 ASN A C 1
ATOM 1188 O O . ASN A 1 151 ? -16.457 -26.220 71.324 1.00 57.03 151 ASN A O 1
ATOM 1192 N N . GLY A 1 152 ? -15.847 -24.603 72.785 1.00 55.88 152 GLY A N 1
ATOM 1193 C CA . GLY A 1 152 ? -14.408 -24.487 72.519 1.00 55.88 152 GLY A CA 1
ATOM 1194 C C . GLY A 1 152 ? -13.962 -24.154 71.093 1.00 55.88 152 GLY A C 1
ATOM 1195 O O . GLY A 1 152 ? -13.824 -25.035 70.255 1.00 55.88 152 GLY A O 1
ATOM 1196 N N . THR A 1 153 ? -13.615 -22.889 70.840 1.00 53.44 153 THR A N 1
ATOM 1197 C CA . THR A 1 153 ? -12.235 -22.397 70.600 1.00 53.44 153 THR A CA 1
ATOM 1198 C C . THR A 1 153 ? -12.344 -20.943 70.134 1.00 53.44 153 THR A C 1
ATOM 1200 O O . THR A 1 153 ? -12.880 -20.643 69.070 1.00 53.44 153 THR A O 1
ATOM 1203 N N . THR A 1 154 ? -11.871 -20.026 70.966 1.00 54.38 154 THR A N 1
ATOM 1204 C CA . THR A 1 154 ? -11.893 -18.577 70.760 1.00 54.38 154 THR A CA 1
ATOM 1205 C C . THR A 1 154 ? -11.014 -18.190 69.567 1.00 54.38 154 THR A C 1
ATOM 1207 O O . THR A 1 154 ? -9.792 -18.148 69.690 1.00 54.38 154 THR A O 1
ATOM 1210 N N . VAL A 1 155 ? -11.612 -17.879 68.414 1.00 58.38 155 VAL A N 1
ATOM 1211 C CA . VAL A 1 155 ? -10.905 -17.239 67.292 1.00 58.38 155 VAL A CA 1
ATOM 1212 C C . VAL A 1 155 ? -11.337 -15.778 67.236 1.00 58.38 155 VAL A C 1
ATOM 1214 O O . VAL A 1 155 ? -12.306 -15.427 66.571 1.00 58.38 155 VAL A O 1
ATOM 1217 N N . GLY A 1 156 ? -10.650 -14.930 68.001 1.00 46.62 156 GLY A N 1
ATOM 1218 C CA . GLY A 1 156 ? -10.857 -13.482 67.966 1.00 46.62 156 GLY A CA 1
ATOM 1219 C C . GLY A 1 156 ? -10.689 -12.818 69.325 1.00 46.62 156 GLY A C 1
ATOM 1220 O O . GLY A 1 156 ? -11.672 -12.480 69.975 1.00 46.62 156 GLY A O 1
ATOM 1221 N N . VAL A 1 157 ? -9.444 -12.599 69.748 1.00 41.06 157 VAL A N 1
ATOM 1222 C CA . VAL A 1 157 ? -9.164 -11.562 70.748 1.00 41.06 157 VAL A CA 1
ATOM 1223 C C . VAL A 1 157 ? -9.321 -10.214 70.042 1.00 41.06 157 VAL A C 1
ATOM 1225 O O . VAL A 1 157 ? -8.594 -9.924 69.093 1.00 41.06 157 VAL A O 1
ATOM 1228 N N . GLN A 1 158 ? -10.289 -9.410 70.487 1.00 55.25 158 GLN A N 1
ATOM 1229 C CA . GLN A 1 158 ? -10.314 -7.972 70.233 1.00 55.25 158 GLN A CA 1
ATOM 1230 C C . GLN A 1 158 ? -9.177 -7.331 71.039 1.00 55.25 158 GLN A C 1
ATOM 1232 O O . GLN A 1 158 ? -9.179 -7.406 72.266 1.00 55.25 158 GLN A O 1
ATOM 1237 N N . SER A 1 159 ? -8.207 -6.718 70.360 1.00 44.31 159 SER A N 1
ATOM 1238 C CA . SER A 1 159 ? -7.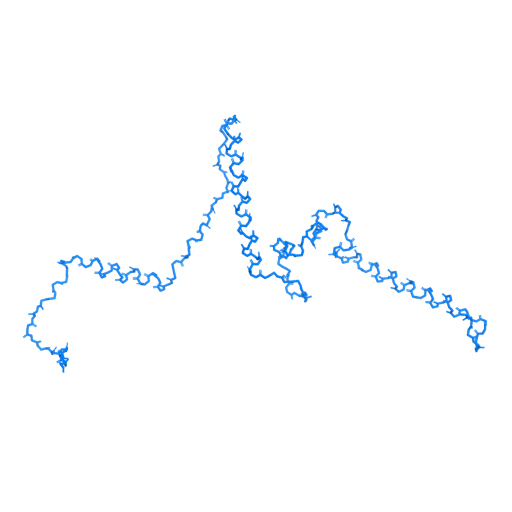334 -5.716 70.973 1.00 44.31 159 SER A CA 1
ATOM 1239 C C . SER A 1 159 ? -8.052 -4.366 70.930 1.00 44.31 159 SER A C 1
ATOM 1241 O O . SER A 1 159 ? -8.390 -3.904 69.835 1.00 44.31 159 SER A O 1
ATOM 1243 N N . PHE A 1 160 ? -8.295 -3.775 72.099 1.00 43.94 160 PHE A N 1
ATOM 1244 C CA . PHE A 1 160 ? -8.541 -2.338 72.236 1.00 43.94 160 PHE A CA 1
ATOM 1245 C C . PHE A 1 160 ? -7.213 -1.580 72.191 1.00 43.94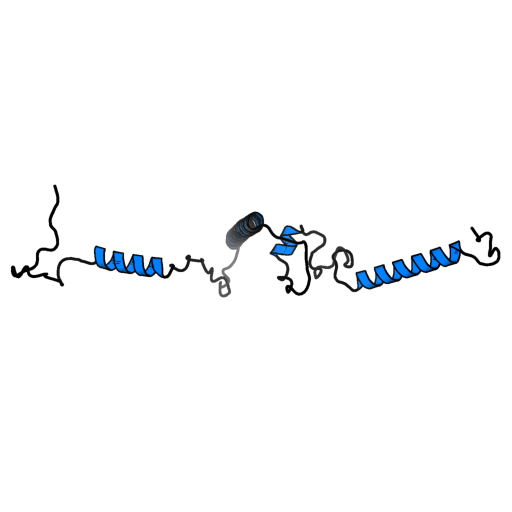 160 PHE A C 1
ATOM 1247 O O . PHE A 1 160 ? -6.214 -2.140 72.701 1.00 43.94 160 PHE A O 1
#

Secondary structure (DSSP, 8-state):
--BTTBTTS-HHHHHHHHHHHHHHHHHHHHHHS--TTTS-TT-TT-SS-TTS-HHHHHHHS----TTS-------HHHHHHHHHHHHHHHHHHHHHHHHHTTSS------S---------PPPHHHHHHHHHHHHHHS--SSS--------S----PPP-

pLDDT: mean 72.96, std 18.18, range [39.53, 97.56]

Organism: Candida tenuis (strain ATCC 10573 / BCRC 21748 / CBS 615 / JCM 9827 / NBRC 10315 / NRRL Y-1498 / VKM Y-70) (NCBI:txid590646)